Protein AF-X0T6F6-F1 (afdb_monomer)

InterPro domains:
  IPR025275 Putative glycosyl hydrolase domain DUF4015 [PF13200] (68-155)

Foldseek 3Di:
DDDDDDPVRVVVVVVVVVVVVVVVVCCVVDPCVVVPDDPPVPVVVVCPDPVNVVVCVVLVPDPPQAAEDEDELLLVLDPVSVVVVLVVCVVDSHAAYEYECADLQAAGSADDPPPVCVVQVRYDRSDHPVVSVVVSSVSSHHYHYDDDDPSYPSD

Secondary structure (DSSP, 8-state):
---PPPHHHHHHHHHHHHHHHHHHHHHHHS-GGGGS-----HHHHHHTSHHHHHHHHHTT--TT---EEEE-HHHHH-HHHHHHHHHHHHTSS--EEEEEEE-TTS-EEE----HHHHHHT-EEEEE-HHHHHHHHHHTT-EEEEEE--S--S--

Mean predicted aligned error: 11.62 Å

Solvent-accessible surface area (backbone atoms only — not comparable to full-atom values): 8911 Å² total; per-residue (Å²): 133,85,79,80,74,50,78,66,56,53,50,50,54,51,51,52,52,49,52,54,50,49,54,52,50,48,50,67,78,52,47,70,73,76,72,57,77,82,80,71,64,58,66,62,61,54,56,69,35,70,69,49,45,50,51,30,59,75,70,67,56,59,91,91,70,78,34,66,49,80,37,52,27,67,48,59,37,32,63,72,54,42,52,55,50,52,52,51,33,76,74,48,88,41,44,25,40,35,32,34,45,23,38,65,66,37,34,31,20,32,66,69,88,51,62,70,37,64,76,73,62,30,60,63,52,39,33,58,59,69,62,52,52,50,58,31,55,76,70,66,38,44,79,40,78,37,67,50,80,81,52,34,76,74,110

Nearest PDB structures (foldseek):
  4s1a-assembly1_B  TM=9.691E-01  e=3.527E-07  Acetivibrio thermocellus ATCC 27405
  1vli-assembly1_A  TM=6.363E-01  e=1.273E-01  Bacillus subtilis
  8ozu-assembly1_D  TM=5.158E-01  e=1.055E-01  Lacticaseibacillus casei
  8ozu-assembly2_B  TM=5.092E-01  e=8.738E-02  Lacticaseibacillus casei
  8ozu-assembly1_C  TM=5.115E-01  e=1.356E-01  Lacticaseibacillus casei

Structure (mmCIF, N/CA/C/O backbone):
data_AF-X0T6F6-F1
#
_entry.id   AF-X0T6F6-F1
#
loop_
_atom_site.group_PDB
_atom_site.id
_atom_site.type_symbol
_atom_site.label_atom_id
_atom_site.label_alt_id
_atom_site.label_comp_id
_atom_site.label_asym_id
_atom_site.label_entity_id
_atom_site.label_seq_id
_atom_site.pdbx_PDB_ins_code
_atom_site.Cartn_x
_atom_site.Cartn_y
_atom_site.Cartn_z
_atom_site.occupancy
_atom_site.B_iso_or_equiv
_atom_site.auth_seq_id
_atom_site.auth_comp_id
_atom_site.auth_asym_id
_atom_site.auth_atom_id
_atom_site.pdbx_PDB_model_num
ATOM 1 N N . MET A 1 1 ? 4.371 74.848 -29.570 1.00 49.94 1 MET A N 1
ATOM 2 C CA . MET A 1 1 ? 5.520 74.700 -30.490 1.00 49.94 1 MET A CA 1
ATOM 3 C C . MET A 1 1 ? 5.912 73.222 -30.520 1.00 49.94 1 MET A C 1
ATOM 5 O O . MET A 1 1 ? 6.462 72.742 -29.538 1.00 49.94 1 MET A O 1
ATOM 9 N N . LYS A 1 2 ? 5.514 72.452 -31.548 1.00 54.66 2 LYS A N 1
ATOM 10 C CA . LYS A 1 2 ? 5.886 71.026 -31.654 1.00 54.66 2 LYS A CA 1
ATOM 11 C C . LYS A 1 2 ? 7.334 70.957 -32.144 1.00 54.66 2 LYS A C 1
ATOM 13 O O . LYS A 1 2 ? 7.622 71.433 -33.233 1.00 54.66 2 LYS A O 1
ATOM 18 N N . LYS A 1 3 ? 8.239 70.436 -31.313 1.00 72.94 3 LYS A N 1
ATOM 19 C CA . LYS A 1 3 ? 9.640 70.214 -31.686 1.00 72.94 3 LYS A CA 1
ATOM 20 C C . LYS A 1 3 ? 9.681 69.025 -32.646 1.00 72.94 3 LYS A C 1
ATOM 22 O O . LYS A 1 3 ? 9.329 67.916 -32.248 1.00 72.94 3 LYS A O 1
ATOM 27 N N . ASP A 1 4 ? 10.048 69.263 -33.901 1.00 78.19 4 ASP A N 1
ATOM 28 C CA . ASP A 1 4 ? 10.184 68.189 -34.880 1.00 78.19 4 ASP A CA 1
ATOM 29 C C . ASP A 1 4 ? 11.340 67.268 -34.492 1.00 78.19 4 ASP A C 1
ATOM 31 O O . ASP A 1 4 ? 12.477 67.706 -34.317 1.00 78.19 4 ASP A O 1
ATOM 35 N N . LEU A 1 5 ? 11.031 65.978 -34.355 1.00 77.12 5 LEU A N 1
ATOM 36 C CA . LEU A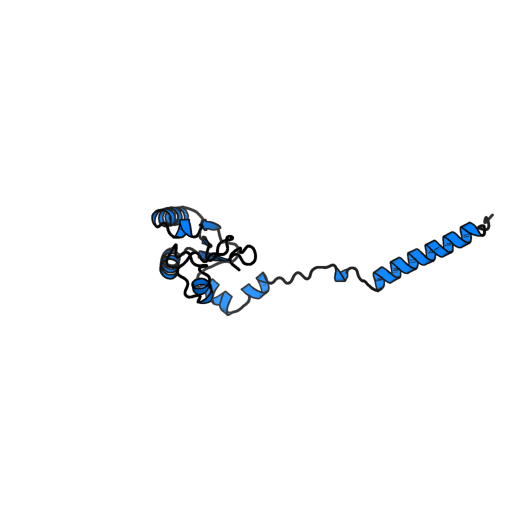 1 5 ? 12.007 64.961 -33.977 1.00 77.12 5 LEU A CA 1
ATOM 37 C C . LEU A 1 5 ? 13.122 64.872 -35.025 1.00 77.12 5 LEU A C 1
ATOM 39 O O . LEU A 1 5 ? 12.864 64.878 -36.242 1.00 77.12 5 LEU A O 1
ATOM 43 N N . ASN A 1 6 ? 14.360 64.754 -34.554 1.00 83.44 6 ASN A N 1
ATOM 44 C CA . ASN A 1 6 ? 15.520 64.614 -35.426 1.00 83.44 6 ASN A CA 1
ATOM 45 C C . ASN A 1 6 ? 15.556 63.216 -36.085 1.00 83.44 6 ASN A C 1
ATOM 47 O O . ASN A 1 6 ? 14.758 62.323 -35.785 1.00 83.44 6 ASN A O 1
ATOM 51 N N . LYS A 1 7 ? 16.473 63.015 -37.039 1.00 80.94 7 LYS A N 1
ATOM 52 C CA . LYS A 1 7 ? 16.560 61.768 -37.822 1.00 80.94 7 LYS A CA 1
ATOM 53 C C . LYS A 1 7 ? 16.786 60.526 -36.941 1.00 80.94 7 LYS A C 1
ATOM 55 O O . LYS A 1 7 ? 16.220 59.475 -37.238 1.00 80.94 7 LYS A O 1
ATOM 60 N N . ALA A 1 8 ? 17.565 60.653 -35.864 1.00 82.19 8 ALA A N 1
ATOM 61 C CA . ALA A 1 8 ? 17.853 59.562 -34.933 1.00 82.19 8 ALA A CA 1
ATOM 62 C C . ALA A 1 8 ? 16.633 59.225 -34.060 1.00 82.19 8 ALA A C 1
ATOM 64 O O . ALA A 1 8 ? 16.257 58.060 -33.956 1.00 82.19 8 ALA A O 1
ATOM 65 N N . GLU A 1 9 ? 15.944 60.237 -33.530 1.00 85.75 9 GLU A N 1
ATOM 66 C CA . GLU A 1 9 ? 14.716 60.076 -32.742 1.00 85.75 9 GLU A CA 1
ATOM 67 C C . GLU A 1 9 ? 13.589 59.436 -33.567 1.00 85.75 9 GLU A C 1
ATOM 69 O O . GLU A 1 9 ? 12.902 58.528 -33.100 1.00 85.75 9 GLU A O 1
ATOM 74 N N . LYS A 1 10 ? 13.436 59.830 -34.838 1.00 84.12 10 LYS A N 1
ATOM 75 C CA . LYS A 1 10 ? 12.476 59.204 -35.765 1.00 84.12 10 LYS A CA 1
ATOM 76 C C . LYS A 1 10 ? 12.796 57.730 -36.033 1.00 84.12 10 LYS A C 1
ATOM 78 O O . LYS A 1 10 ? 11.872 56.930 -36.170 1.00 84.12 10 LYS A O 1
ATOM 83 N N . SER A 1 11 ? 14.079 57.370 -36.106 1.00 83.88 11 SER A N 1
ATOM 84 C CA . SER A 1 11 ? 14.521 55.979 -36.276 1.00 83.88 11 SER A CA 1
ATOM 85 C C . SER A 1 11 ? 14.240 55.146 -35.024 1.00 83.88 11 SER A C 1
ATOM 87 O O . SER A 1 11 ? 13.670 54.062 -35.122 1.00 83.88 11 SER A O 1
ATOM 89 N N . LEU A 1 12 ? 14.539 55.692 -33.841 1.00 90.50 12 LEU A N 1
ATOM 90 C CA . LEU A 1 12 ? 14.260 55.049 -32.557 1.00 90.50 12 LEU A CA 1
ATOM 91 C C . LEU A 1 12 ? 12.762 54.762 -32.386 1.00 90.50 12 LEU A C 1
ATOM 93 O O . LEU A 1 12 ? 12.382 53.644 -32.055 1.00 90.50 12 LEU A O 1
ATOM 97 N N . VAL A 1 13 ? 11.898 55.732 -32.700 1.00 88.38 13 VAL A N 1
ATOM 98 C CA . VAL A 1 13 ? 10.438 55.548 -32.630 1.00 88.38 13 VAL A CA 1
ATOM 99 C C . VAL A 1 13 ? 9.956 54.454 -33.590 1.00 88.38 13 VAL A C 1
ATOM 101 O O . VAL A 1 13 ? 9.033 53.717 -33.250 1.00 88.38 13 VAL A O 1
ATOM 104 N N . ARG A 1 14 ? 10.569 54.300 -34.774 1.00 89.38 14 ARG A N 1
ATOM 105 C CA . ARG A 1 14 ? 10.240 53.191 -35.690 1.00 89.38 14 ARG A CA 1
ATOM 106 C C . ARG A 1 14 ? 10.652 51.835 -35.118 1.00 89.38 14 ARG A C 1
ATOM 108 O O . ARG A 1 14 ? 9.859 50.905 -35.199 1.00 89.38 14 ARG A O 1
ATOM 115 N N . ILE A 1 15 ? 11.839 51.738 -34.518 1.00 92.31 15 ILE A N 1
ATOM 116 C CA . ILE A 1 15 ? 12.336 50.495 -33.905 1.00 92.31 15 ILE A CA 1
ATOM 117 C C . ILE A 1 15 ? 11.460 50.096 -32.715 1.00 92.31 15 ILE A C 1
ATOM 119 O O . ILE A 1 15 ? 11.029 48.951 -32.634 1.00 92.31 15 ILE A O 1
ATOM 123 N N . VAL A 1 16 ? 11.126 51.040 -31.831 1.00 93.56 16 VAL A N 1
ATOM 124 C CA . VAL A 1 16 ? 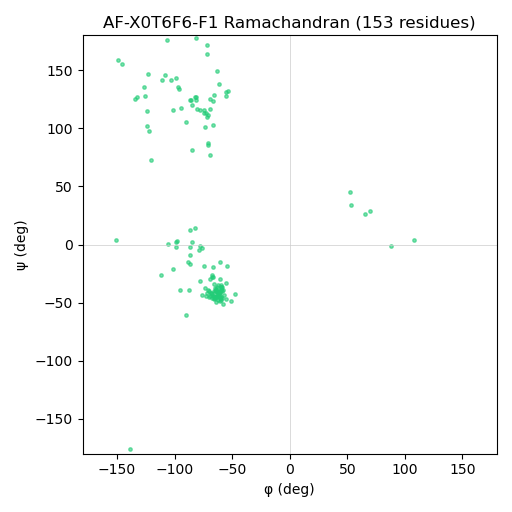10.248 50.780 -30.677 1.00 93.56 16 VAL A CA 1
ATOM 125 C C . VAL A 1 16 ? 8.858 50.339 -31.135 1.00 93.56 16 VAL A C 1
ATOM 127 O O . VAL A 1 16 ? 8.315 49.378 -30.597 1.00 93.56 16 VAL A O 1
ATOM 130 N N . LYS A 1 17 ? 8.293 50.977 -32.170 1.00 92.25 17 LYS A N 1
ATOM 131 C CA . LYS A 1 17 ? 7.017 50.543 -32.762 1.00 92.25 17 LYS A CA 1
ATOM 132 C C . LYS A 1 17 ? 7.095 49.130 -33.337 1.00 92.25 17 LYS A C 1
ATOM 134 O O . LYS A 1 17 ? 6.148 48.369 -33.172 1.00 92.25 17 LYS A O 1
ATOM 139 N N . PHE A 1 18 ? 8.205 48.782 -33.983 1.00 95.38 18 PHE A N 1
ATOM 140 C CA . PHE A 1 18 ? 8.416 47.440 -34.519 1.00 95.38 18 PHE A CA 1
ATOM 141 C C . PHE A 1 18 ? 8.546 46.393 -33.405 1.00 95.38 18 PHE A C 1
ATOM 143 O O . PHE A 1 18 ? 7.892 45.359 -33.472 1.00 95.38 18 PHE A O 1
ATOM 150 N N . LEU A 1 19 ? 9.312 46.681 -32.348 1.00 94.06 19 LEU A N 1
ATOM 151 C CA . LEU A 1 19 ? 9.445 45.800 -31.183 1.00 94.06 19 LEU A CA 1
ATOM 152 C C . LEU A 1 19 ? 8.107 45.592 -30.467 1.00 94.06 19 LEU A C 1
ATOM 154 O O . LEU A 1 19 ? 7.758 44.458 -30.157 1.00 94.06 19 LEU A O 1
ATOM 158 N N . LEU A 1 20 ? 7.326 46.657 -30.260 1.00 94.25 20 LEU A N 1
ATOM 159 C CA . LEU A 1 20 ? 5.989 46.546 -29.668 1.00 94.25 20 LEU A CA 1
ATOM 160 C C . LEU A 1 20 ? 5.050 45.702 -30.537 1.00 94.25 20 LEU A C 1
ATOM 162 O O . LEU A 1 20 ? 4.340 44.854 -30.006 1.00 94.25 20 LEU A O 1
ATOM 166 N N . ALA A 1 21 ? 5.072 45.889 -31.861 1.00 94.81 21 ALA A N 1
ATOM 167 C CA . ALA A 1 21 ? 4.282 45.071 -32.778 1.00 94.81 21 ALA A CA 1
ATOM 168 C C . ALA A 1 21 ? 4.720 43.598 -32.757 1.00 94.81 21 ALA A C 1
ATOM 170 O O . ALA A 1 21 ? 3.870 42.714 -32.758 1.00 94.81 21 ALA A O 1
ATOM 171 N N . PHE A 1 22 ? 6.026 43.328 -32.683 1.00 94.12 22 PHE A N 1
ATOM 172 C CA . PHE A 1 22 ? 6.566 41.973 -32.592 1.00 94.12 22 PHE A CA 1
ATOM 173 C C . PHE A 1 22 ? 6.142 41.267 -31.301 1.00 94.12 22 PHE A C 1
ATOM 175 O O . PHE A 1 22 ? 5.685 40.129 -31.354 1.00 94.12 22 PHE A O 1
ATOM 182 N N . VAL A 1 23 ? 6.218 41.952 -30.156 1.00 91.94 23 VAL A N 1
ATOM 183 C CA . VAL A 1 23 ? 5.725 41.420 -28.876 1.00 91.94 23 VAL A CA 1
ATOM 184 C C . VAL A 1 23 ? 4.225 41.132 -28.961 1.00 91.94 23 VAL A C 1
ATOM 186 O O . VAL A 1 23 ? 3.786 40.060 -28.556 1.00 91.94 23 VAL A O 1
ATOM 189 N N . LEU A 1 24 ? 3.439 42.036 -29.552 1.00 90.69 24 LEU A N 1
ATOM 190 C CA . LEU A 1 24 ? 2.000 41.835 -29.725 1.00 90.69 24 LEU A CA 1
ATOM 191 C C . LEU A 1 24 ? 1.691 40.613 -30.608 1.00 90.69 24 LEU A C 1
ATOM 193 O O . LEU A 1 24 ? 0.844 39.799 -30.259 1.00 90.69 24 LEU A O 1
ATOM 197 N N . ILE A 1 25 ? 2.411 40.459 -31.725 1.00 92.31 25 ILE A N 1
ATOM 198 C CA . ILE A 1 25 ? 2.295 39.306 -32.628 1.00 92.31 25 ILE A CA 1
ATOM 199 C C . ILE A 1 25 ? 2.687 38.016 -31.907 1.00 92.31 25 ILE A C 1
ATOM 201 O O . ILE A 1 25 ? 2.008 37.009 -32.071 1.00 92.31 25 ILE A O 1
ATOM 205 N N . PHE A 1 26 ? 3.733 38.040 -31.081 1.00 89.19 26 PHE A N 1
ATOM 206 C CA . PHE A 1 26 ? 4.138 36.885 -30.286 1.00 89.19 26 PHE A CA 1
ATOM 207 C C . PHE A 1 26 ? 3.020 36.434 -29.337 1.00 89.19 26 PHE A C 1
ATOM 209 O O . PHE A 1 26 ? 2.690 35.254 -29.324 1.00 89.19 26 PHE A O 1
ATOM 216 N N . PHE A 1 27 ? 2.366 37.361 -28.630 1.00 84.69 27 PHE A N 1
ATOM 217 C CA . PHE A 1 27 ? 1.217 37.038 -27.772 1.00 84.69 27 PHE A CA 1
ATOM 218 C C . PHE A 1 27 ? -0.022 36.559 -28.550 1.00 84.69 27 PHE A C 1
ATOM 220 O O . PHE A 1 27 ? -0.819 35.798 -28.006 1.00 84.69 27 PHE A O 1
ATOM 227 N N . ILE A 1 28 ? -0.192 36.981 -29.809 1.00 86.62 28 ILE A N 1
ATOM 228 C CA . ILE A 1 28 ? -1.280 36.513 -30.685 1.00 86.62 28 ILE A CA 1
ATOM 229 C C . ILE A 1 28 ? -0.999 35.100 -31.214 1.00 86.62 28 ILE A C 1
ATOM 231 O O . ILE A 1 28 ? -1.905 34.273 -31.256 1.00 86.62 28 ILE A O 1
ATOM 235 N N . LEU A 1 29 ? 0.238 34.825 -31.636 1.00 86.06 29 LEU A N 1
ATOM 236 C CA . LEU A 1 29 ? 0.634 33.532 -32.205 1.00 86.06 29 LEU A CA 1
ATOM 237 C C . LEU A 1 29 ? 0.848 32.459 -31.132 1.00 86.06 29 LEU A C 1
ATOM 239 O O . LEU A 1 29 ? 0.580 31.288 -31.381 1.00 86.06 29 LEU A O 1
ATOM 243 N N . TYR A 1 30 ? 1.297 32.862 -29.946 1.00 83.62 30 TYR A N 1
ATOM 244 C CA . TYR A 1 30 ? 1.513 31.999 -28.790 1.00 83.62 30 TYR A CA 1
ATOM 245 C C . TYR A 1 30 ? 0.638 32.491 -27.635 1.00 83.62 30 TYR A C 1
ATOM 247 O O . TYR A 1 30 ? 1.149 33.101 -26.689 1.00 83.62 30 TYR A O 1
ATOM 255 N N . PRO A 1 31 ? -0.691 32.284 -27.710 1.00 73.69 31 PRO A N 1
ATOM 256 C CA . PRO A 1 31 ? -1.571 32.652 -26.616 1.00 73.69 31 PRO A CA 1
ATOM 257 C C . PRO A 1 31 ? -1.085 31.968 -25.335 1.00 73.69 31 PRO A C 1
ATOM 259 O O . PRO A 1 31 ? -0.838 30.762 -25.310 1.00 73.69 31 PRO A O 1
ATOM 262 N N . VAL A 1 32 ? -0.966 32.753 -24.260 1.00 67.38 32 VAL A N 1
ATOM 263 C CA . VAL A 1 32 ? -0.473 32.324 -22.933 1.00 67.38 32 VAL A CA 1
ATOM 264 C C . VAL A 1 32 ? -1.251 31.118 -22.383 1.00 67.38 32 VAL A C 1
ATOM 266 O O . VAL A 1 32 ? -0.746 30.377 -21.548 1.00 67.38 32 VAL A O 1
ATOM 269 N N . ASN A 1 33 ? -2.444 30.865 -22.920 1.00 64.38 33 ASN A N 1
ATOM 270 C CA . ASN A 1 33 ? -3.285 29.704 -22.641 1.00 64.38 33 ASN A CA 1
ATOM 271 C C . ASN A 1 33 ? -2.628 28.354 -22.991 1.00 64.38 33 ASN A C 1
ATOM 273 O O . ASN A 1 33 ? -3.105 27.328 -22.533 1.00 64.38 33 ASN A O 1
ATOM 277 N N . ILE A 1 34 ? -1.542 28.315 -23.773 1.00 61.81 34 ILE A N 1
ATOM 278 C CA . ILE A 1 34 ? -0.769 27.076 -23.998 1.00 61.81 34 ILE A CA 1
ATOM 279 C C . ILE A 1 34 ? 0.082 26.719 -22.761 1.00 61.81 34 ILE A C 1
ATOM 281 O O . ILE A 1 34 ? 0.507 25.579 -22.604 1.00 61.81 34 ILE A O 1
ATOM 285 N N . LEU A 1 35 ? 0.320 27.677 -21.856 1.00 59.50 35 LEU A N 1
ATOM 286 C CA . LEU A 1 35 ? 1.087 27.462 -20.629 1.00 59.50 35 LEU A CA 1
ATOM 287 C C . LEU A 1 35 ? 0.231 26.951 -19.459 1.00 59.50 35 LEU A C 1
ATOM 289 O O . LEU A 1 35 ? 0.789 26.595 -18.422 1.00 59.50 35 LEU A O 1
ATOM 293 N N . SER A 1 36 ? -1.102 26.926 -19.586 1.00 60.38 36 SER A N 1
ATOM 294 C CA . SER A 1 36 ? -1.930 26.269 -18.577 1.00 60.38 36 SER A CA 1
ATOM 295 C C . SER A 1 36 ? -1.736 24.763 -18.708 1.00 60.38 36 SER A C 1
ATOM 297 O O . SER A 1 36 ? -2.178 24.162 -19.687 1.00 60.38 36 SER A O 1
ATOM 299 N N . ALA A 1 37 ? -1.060 24.164 -17.729 1.00 59.69 37 ALA A N 1
ATOM 300 C CA . ALA A 1 37 ? -1.062 22.723 -17.554 1.00 59.69 37 ALA A CA 1
ATOM 301 C C . ALA A 1 37 ? -2.521 22.252 -17.442 1.00 59.69 37 ALA A C 1
ATOM 303 O O . ALA A 1 37 ? -3.298 22.810 -16.668 1.00 59.69 37 ALA A O 1
ATOM 304 N N . GLN A 1 38 ? -2.901 21.269 -18.255 1.00 58.25 38 GLN A N 1
ATOM 305 C CA . GLN A 1 38 ? -4.213 20.639 -18.187 1.00 58.25 38 GLN A CA 1
ATOM 306 C C . GLN A 1 38 ? -4.300 19.875 -16.858 1.00 58.25 38 GLN A C 1
ATOM 308 O O . GLN A 1 38 ? -3.705 18.811 -16.712 1.00 58.25 38 GLN A O 1
ATOM 313 N N . GLU A 1 39 ? -5.006 20.436 -15.875 1.00 60.62 39 GLU A N 1
ATOM 314 C CA . GLU A 1 39 ? -5.500 19.682 -14.721 1.00 60.62 39 GLU A CA 1
ATOM 315 C C . GLU A 1 39 ? -6.625 18.771 -15.220 1.00 60.62 39 GLU A C 1
ATOM 317 O O . GLU A 1 39 ? -7.804 19.120 -15.211 1.00 60.62 39 GLU A O 1
ATOM 322 N N . GLU A 1 40 ? -6.265 17.593 -15.721 1.00 58.28 40 GLU A N 1
ATOM 323 C CA . GLU A 1 40 ? -7.212 16.488 -15.701 1.00 58.28 40 GLU A CA 1
ATOM 324 C C . GLU A 1 40 ? -7.346 16.041 -14.251 1.00 58.28 40 GLU A C 1
ATOM 326 O O . GLU A 1 40 ? -6.407 15.499 -13.669 1.00 58.28 40 GLU A O 1
ATOM 331 N N . ASP A 1 41 ? -8.516 16.282 -13.662 1.00 61.53 41 ASP A N 1
ATOM 332 C CA . ASP A 1 41 ? -8.891 15.710 -12.374 1.00 61.53 41 ASP A CA 1
ATOM 333 C C . ASP A 1 41 ? -9.113 14.198 -12.552 1.00 61.53 41 ASP A C 1
ATOM 335 O O . ASP A 1 41 ? -10.217 13.676 -12.723 1.00 61.53 41 ASP A O 1
ATOM 339 N N . CYS A 1 42 ? -7.996 13.485 -12.634 1.00 57.69 42 CYS A N 1
ATOM 340 C CA . CYS A 1 42 ? -7.931 12.050 -12.848 1.00 57.69 42 CYS A CA 1
ATOM 341 C C . CYS A 1 42 ? -8.484 11.276 -11.645 1.00 57.69 42 CYS A C 1
ATOM 343 O O . CYS A 1 42 ? -9.032 10.187 -11.818 1.00 57.69 42 CYS A O 1
ATOM 345 N N . LEU A 1 43 ? -8.428 11.863 -10.446 1.00 58.94 43 LEU A N 1
ATOM 346 C CA . LEU A 1 43 ? -9.002 11.294 -9.229 1.00 58.94 43 LEU A CA 1
ATOM 347 C C . LEU A 1 43 ? -10.528 11.304 -9.256 1.00 58.94 43 LEU A C 1
ATOM 349 O O . LEU A 1 43 ? -11.134 10.274 -8.951 1.00 58.94 43 LEU A O 1
ATOM 353 N N . SER A 1 44 ? -11.159 12.411 -9.656 1.00 62.59 44 SER A N 1
ATOM 354 C CA . SER A 1 44 ? -12.620 12.436 -9.742 1.00 62.59 44 SER A CA 1
ATOM 355 C C . SER A 1 44 ? -13.121 11.452 -10.797 1.00 62.59 44 SER A C 1
ATOM 357 O O . SER A 1 44 ? -13.923 10.576 -10.474 1.00 62.59 44 SER A O 1
ATOM 359 N N . ASN A 1 45 ? -12.566 11.482 -12.011 1.00 63.56 45 ASN A N 1
ATOM 360 C CA . ASN A 1 45 ? -12.972 10.573 -13.088 1.00 63.56 45 ASN A CA 1
ATOM 361 C C . ASN A 1 45 ? -12.773 9.083 -12.746 1.00 63.56 45 ASN A C 1
ATOM 363 O O . ASN A 1 45 ? -13.596 8.256 -13.138 1.00 63.56 45 ASN A O 1
ATOM 367 N N . PHE A 1 46 ? -11.728 8.729 -11.988 1.00 66.25 46 PHE A N 1
ATOM 368 C CA . PHE A 1 46 ? -11.474 7.347 -11.566 1.00 66.25 46 PHE A CA 1
ATOM 369 C C . PHE A 1 46 ? -12.461 6.858 -10.492 1.00 66.25 46 PHE A C 1
ATOM 371 O O . PHE A 1 46 ? -12.969 5.740 -10.579 1.00 66.25 46 PHE A O 1
ATOM 378 N N . ILE A 1 47 ? -12.794 7.697 -9.504 1.00 63.44 47 ILE A N 1
ATOM 379 C CA . ILE A 1 47 ? -13.746 7.352 -8.429 1.00 63.44 47 ILE A CA 1
ATOM 380 C C . ILE A 1 47 ? -15.179 7.193 -8.972 1.00 63.44 47 ILE A C 1
ATOM 382 O O . ILE A 1 47 ? -15.964 6.414 -8.426 1.00 63.44 47 ILE A O 1
ATOM 386 N N . TYR A 1 48 ? -15.533 7.880 -10.065 1.00 67.12 48 TYR A N 1
ATOM 387 C CA . TYR A 1 48 ? -16.851 7.759 -10.705 1.00 67.12 48 TYR A CA 1
ATOM 388 C C . TYR A 1 48 ? -17.044 6.481 -11.537 1.00 67.12 48 TYR A C 1
ATOM 390 O O . TYR A 1 48 ? -18.146 6.247 -12.039 1.00 67.12 48 TYR A O 1
ATOM 398 N N . LEU A 1 49 ? -16.028 5.621 -11.673 1.00 74.75 49 LEU A N 1
ATOM 399 C CA . LEU A 1 49 ? -16.194 4.335 -12.347 1.00 74.75 49 LEU A CA 1
ATOM 400 C C . LEU A 1 49 ? -17.156 3.432 -11.544 1.00 74.75 49 LEU A C 1
ATOM 402 O O . LEU A 1 49 ? -16.914 3.197 -10.358 1.00 74.75 49 LEU A O 1
ATOM 406 N N . PRO A 1 50 ? -18.209 2.854 -12.164 1.00 76.94 50 PRO A N 1
ATOM 407 C CA . PRO A 1 50 ? -19.213 2.046 -11.453 1.00 76.94 50 PRO A CA 1
ATOM 408 C C . PRO A 1 50 ? -18.625 0.881 -10.647 1.00 76.94 50 PRO A C 1
ATOM 410 O O . PRO A 1 50 ? -19.121 0.531 -9.580 1.00 76.94 50 PRO A O 1
ATOM 413 N N . GLN A 1 51 ? -17.537 0.302 -11.152 1.00 77.94 51 GLN A N 1
ATOM 414 C CA . GLN A 1 51 ? -16.812 -0.802 -10.524 1.00 77.94 51 GLN A CA 1
ATOM 415 C C . GLN A 1 51 ? -16.163 -0.357 -9.206 1.00 77.94 51 GLN A C 1
ATOM 417 O O . GLN A 1 51 ? -16.287 -1.028 -8.185 1.00 77.94 51 GLN A O 1
ATOM 422 N N . ILE A 1 52 ? -15.529 0.819 -9.218 1.00 74.31 52 ILE A N 1
ATOM 423 C CA . ILE A 1 52 ? -14.876 1.403 -8.047 1.00 74.31 52 ILE A CA 1
ATOM 424 C C . ILE A 1 52 ? -15.927 1.809 -7.014 1.00 74.31 52 ILE A C 1
ATOM 426 O O . ILE A 1 52 ? -15.767 1.502 -5.838 1.00 74.31 52 ILE A O 1
ATOM 430 N N . GLN A 1 53 ? -17.050 2.398 -7.434 1.00 74.94 53 GLN A N 1
ATOM 431 C CA . GLN A 1 53 ? -18.149 2.723 -6.518 1.00 74.94 53 GLN A CA 1
ATOM 432 C C . GLN A 1 53 ? -18.710 1.491 -5.800 1.00 74.94 53 GLN A C 1
ATOM 434 O O . GLN A 1 53 ? -19.003 1.559 -4.606 1.00 74.94 53 GLN A O 1
ATOM 439 N N . GLN A 1 54 ? -18.840 0.364 -6.505 1.00 78.94 54 GLN A N 1
ATOM 440 C CA . GLN A 1 54 ? -19.304 -0.883 -5.905 1.00 78.94 54 GLN A CA 1
ATOM 441 C C . GLN A 1 54 ? -18.305 -1.412 -4.866 1.00 78.94 54 GLN A C 1
ATOM 443 O O . GLN A 1 54 ? -18.709 -1.708 -3.743 1.00 78.94 54 GLN A O 1
ATOM 448 N N . ILE A 1 55 ? -17.009 -1.438 -5.194 1.00 78.38 55 ILE A N 1
ATOM 449 C CA . ILE A 1 55 ? -15.945 -1.863 -4.269 1.00 78.38 55 ILE A CA 1
ATOM 450 C C . ILE A 1 55 ? -15.915 -0.970 -3.026 1.00 78.38 55 ILE A C 1
ATOM 452 O O . ILE A 1 55 ? -15.903 -1.472 -1.904 1.00 78.38 55 ILE A O 1
ATOM 456 N N . LEU A 1 56 ? -15.950 0.354 -3.206 1.00 75.62 56 LEU A N 1
ATOM 457 C CA . LEU A 1 56 ? -15.958 1.313 -2.099 1.00 75.62 56 LEU A CA 1
ATOM 458 C C . LEU A 1 56 ? -17.177 1.109 -1.192 1.00 75.62 56 LEU A C 1
ATOM 460 O O . LEU A 1 56 ? -17.058 1.178 0.030 1.00 75.62 56 LEU A O 1
ATOM 464 N N . LYS A 1 57 ? -18.343 0.810 -1.775 1.00 75.56 57 LYS A N 1
ATOM 465 C CA . LYS A 1 57 ? -19.571 0.534 -1.028 1.00 75.56 57 LYS A CA 1
ATOM 466 C C . LYS A 1 57 ? -19.488 -0.772 -0.237 1.00 75.56 57 LYS A C 1
ATOM 468 O O . LYS A 1 57 ? -19.869 -0.786 0.931 1.00 75.56 57 LYS A O 1
ATOM 473 N N . GLU A 1 58 ? -19.001 -1.847 -0.847 1.00 79.50 58 GLU A N 1
ATOM 474 C CA . GLU A 1 58 ? -18.845 -3.157 -0.199 1.00 79.50 58 GLU A CA 1
ATOM 475 C C . GLU A 1 58 ? -17.829 -3.102 0.943 1.00 79.50 58 GLU A C 1
ATOM 477 O O . GLU A 1 58 ? -18.110 -3.550 2.055 1.00 79.50 58 GLU A O 1
ATOM 482 N N . ARG A 1 59 ? -16.687 -2.459 0.693 1.00 73.88 59 ARG A N 1
ATOM 483 C CA . ARG A 1 59 ? -15.595 -2.275 1.657 1.00 73.88 59 ARG A CA 1
ATOM 484 C C . ARG A 1 59 ? -15.857 -1.147 2.664 1.00 73.88 59 ARG A C 1
ATOM 486 O O . ARG A 1 59 ? -15.048 -0.938 3.561 1.00 73.88 59 ARG A O 1
ATOM 493 N N . LYS A 1 60 ? -16.962 -0.401 2.519 1.00 77.56 60 LYS A N 1
ATOM 494 C CA . LYS A 1 60 ? -17.320 0.784 3.328 1.00 77.56 60 LYS A CA 1
ATOM 495 C C . LYS A 1 60 ? -16.210 1.846 3.380 1.00 77.56 60 LYS A C 1
ATOM 497 O O . LYS A 1 60 ? -16.049 2.543 4.381 1.00 77.56 60 LYS A O 1
ATOM 502 N N . ILE A 1 61 ? -15.456 1.987 2.293 1.00 76.19 61 ILE A N 1
ATOM 503 C CA . ILE A 1 61 ? -14.378 2.969 2.174 1.00 76.19 61 ILE A CA 1
ATOM 504 C C . ILE A 1 61 ? -14.992 4.295 1.733 1.00 76.19 61 ILE A C 1
ATOM 506 O O . ILE A 1 61 ? -15.576 4.396 0.655 1.00 76.19 61 ILE A O 1
ATOM 510 N N . ILE A 1 62 ? -14.825 5.331 2.551 1.00 83.62 62 ILE A N 1
ATOM 511 C CA . ILE A 1 62 ? -15.234 6.695 2.212 1.00 83.62 62 ILE A CA 1
ATOM 512 C C . ILE A 1 62 ? -13.975 7.459 1.782 1.00 83.62 62 ILE A C 1
ATOM 514 O O . ILE A 1 62 ? -13.068 7.627 2.599 1.00 83.62 62 ILE A O 1
ATOM 518 N N . PRO A 1 63 ? -13.857 7.908 0.520 1.00 81.00 63 PRO A N 1
ATOM 519 C CA . PRO A 1 63 ? -12.684 8.658 0.080 1.00 81.00 63 PRO A CA 1
ATOM 520 C C . PRO A 1 63 ? -12.407 9.874 0.975 1.00 81.00 63 PRO A C 1
ATOM 522 O O . PRO A 1 63 ? -13.315 10.640 1.293 1.00 81.00 63 PRO A O 1
ATOM 525 N N . GLY A 1 64 ? -11.151 10.041 1.391 1.00 85.25 64 GLY A N 1
ATOM 526 C CA . GLY A 1 64 ? -10.711 11.158 2.231 1.00 85.25 64 GLY A CA 1
ATOM 527 C C . GLY A 1 64 ? -10.840 10.927 3.740 1.00 85.25 64 GLY A C 1
ATOM 528 O O . GLY A 1 64 ? -10.440 11.794 4.513 1.00 85.25 64 GLY A O 1
ATOM 529 N N . THR A 1 65 ? -11.347 9.772 4.186 1.00 89.56 65 THR A N 1
ATOM 530 C CA . THR A 1 65 ? -11.423 9.424 5.621 1.00 89.56 65 THR A CA 1
ATOM 531 C C . THR A 1 65 ? -10.287 8.514 6.091 1.00 89.56 65 THR A C 1
ATOM 533 O O . THR A 1 65 ? -10.278 8.093 7.250 1.00 89.56 65 THR A O 1
ATOM 536 N N . GLN A 1 66 ? -9.353 8.168 5.204 1.00 92.50 66 GLN A N 1
ATOM 537 C CA . GLN A 1 66 ? -8.254 7.248 5.491 1.00 92.50 66 GLN A CA 1
ATOM 538 C C . GLN A 1 66 ? -7.269 7.886 6.474 1.00 92.50 66 GLN A C 1
ATOM 540 O O . GLN A 1 66 ? -6.743 8.971 6.231 1.00 92.50 66 GLN A O 1
ATOM 545 N N . LYS A 1 67 ? -7.008 7.191 7.581 1.00 95.75 67 LYS A N 1
ATOM 546 C CA . LYS A 1 67 ? -6.015 7.559 8.594 1.00 95.75 67 LYS A CA 1
ATOM 547 C C . LYS A 1 67 ? -5.039 6.399 8.714 1.00 95.75 67 LYS A C 1
ATOM 549 O O . LYS A 1 67 ? -5.370 5.371 9.306 1.00 95.75 67 LYS A O 1
ATOM 554 N N . GLY A 1 68 ? -3.909 6.537 8.027 1.00 95.94 68 GLY A N 1
ATOM 555 C CA . GLY A 1 68 ? -3.025 5.421 7.712 1.00 95.94 68 GLY A CA 1
ATOM 556 C C . GLY A 1 68 ? -1.721 5.411 8.493 1.00 95.94 68 GLY A C 1
ATOM 557 O O . GLY A 1 68 ? -1.139 6.465 8.748 1.00 95.94 68 GLY A O 1
ATOM 558 N N . VAL A 1 69 ? -1.238 4.209 8.801 1.00 97.88 69 VAL A N 1
ATOM 559 C CA . VAL A 1 69 ? 0.138 3.959 9.256 1.00 97.88 69 VAL A CA 1
ATOM 560 C C . VAL A 1 69 ? 0.946 3.380 8.101 1.00 97.88 69 VAL A C 1
ATOM 562 O O . VAL A 1 69 ? 0.431 2.580 7.325 1.00 97.88 69 VAL A O 1
ATOM 565 N N . TYR A 1 70 ? 2.209 3.783 7.971 1.00 98.12 70 TYR A N 1
ATOM 566 C CA . TYR A 1 70 ? 3.111 3.246 6.954 1.00 98.12 70 TYR A CA 1
ATOM 567 C C . TYR A 1 70 ? 3.994 2.126 7.513 1.00 98.12 70 TYR A C 1
ATOM 569 O O . TYR A 1 70 ? 4.612 2.295 8.566 1.00 98.12 70 TYR A O 1
ATOM 577 N N . LEU A 1 71 ? 4.102 1.024 6.769 1.00 98.25 71 LEU A N 1
ATOM 578 C CA . LEU A 1 71 ? 4.987 -0.101 7.051 1.00 98.25 71 LEU A CA 1
ATOM 579 C C . LEU A 1 71 ? 5.861 -0.429 5.835 1.00 98.25 71 LEU A C 1
ATOM 581 O O . LEU A 1 71 ? 5.406 -0.477 4.692 1.00 98.25 71 LEU A O 1
ATOM 585 N N . THR A 1 72 ? 7.148 -0.664 6.086 1.00 98.00 72 THR A N 1
ATOM 586 C CA . THR A 1 72 ? 8.053 -1.232 5.076 1.00 98.00 72 THR A CA 1
ATOM 587 C C . THR A 1 72 ? 7.722 -2.709 4.858 1.00 98.00 72 THR A C 1
ATOM 589 O O . THR A 1 72 ? 7.085 -3.323 5.716 1.00 98.00 72 THR A O 1
ATOM 592 N N . GLY A 1 73 ? 8.196 -3.318 3.766 1.00 96.62 73 GLY A N 1
ATOM 593 C CA . GLY A 1 73 ? 8.020 -4.757 3.562 1.00 96.62 73 GLY A CA 1
ATOM 594 C C . GLY A 1 73 ? 8.648 -5.596 4.671 1.00 96.62 73 GLY A C 1
ATOM 595 O O . GLY A 1 73 ? 8.036 -6.542 5.152 1.00 96.62 73 GLY A O 1
ATOM 596 N N . TYR A 1 74 ? 9.814 -5.180 5.175 1.00 96.62 74 TYR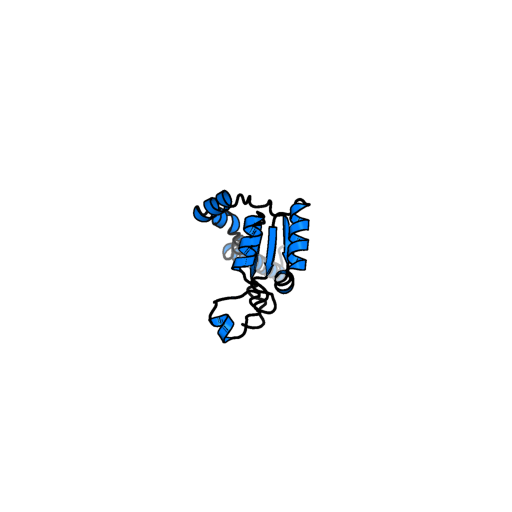 A N 1
ATOM 597 C CA . TYR A 1 74 ? 10.445 -5.825 6.327 1.00 96.62 74 TYR A CA 1
ATOM 598 C C . TYR A 1 74 ? 9.561 -5.763 7.581 1.00 96.62 74 TYR A C 1
ATOM 600 O O . TYR A 1 74 ? 9.375 -6.773 8.251 1.00 96.62 74 TYR A O 1
ATOM 608 N N . SER A 1 75 ? 8.983 -4.598 7.900 1.00 97.69 75 SER A N 1
ATOM 609 C CA . SER A 1 75 ? 8.066 -4.475 9.040 1.00 97.69 75 SER A CA 1
ATOM 610 C C . SER A 1 75 ? 6.783 -5.279 8.845 1.00 97.69 75 SER A C 1
ATOM 612 O O . SER A 1 75 ? 6.279 -5.824 9.820 1.00 97.69 75 SER A O 1
ATOM 614 N N . MET A 1 76 ? 6.287 -5.392 7.609 1.00 97.44 76 MET A N 1
ATOM 615 C CA . MET A 1 76 ? 5.163 -6.272 7.290 1.00 97.44 76 MET A CA 1
ATOM 616 C C . MET A 1 76 ? 5.495 -7.750 7.492 1.00 97.44 76 MET A C 1
ATOM 618 O O . MET A 1 76 ? 4.663 -8.489 8.004 1.00 97.44 76 MET A O 1
ATOM 622 N N . GLY A 1 77 ? 6.713 -8.182 7.168 1.00 96.75 77 GLY A N 1
ATOM 623 C CA . GLY A 1 77 ? 7.162 -9.558 7.402 1.00 96.75 77 GLY A CA 1
ATOM 624 C C . GLY A 1 77 ? 7.286 -9.951 8.876 1.00 96.75 77 GLY A C 1
ATOM 625 O O . GLY A 1 77 ? 7.279 -11.135 9.207 1.00 96.75 77 GLY A O 1
ATOM 626 N N . LEU A 1 78 ? 7.369 -8.981 9.790 1.00 98.00 78 LEU A N 1
ATOM 627 C CA . LEU A 1 78 ? 7.481 -9.241 11.223 1.00 98.00 78 LEU A CA 1
ATOM 628 C C . LEU A 1 78 ? 6.101 -9.312 11.883 1.00 98.00 78 LEU A C 1
ATOM 630 O O . LEU A 1 78 ? 5.491 -8.281 12.157 1.00 98.00 78 LEU A O 1
ATOM 634 N N . VAL A 1 79 ? 5.661 -10.525 12.227 1.00 96.94 79 VAL A N 1
ATOM 635 C CA . VAL A 1 79 ? 4.370 -10.783 12.898 1.00 96.94 79 VAL A CA 1
ATOM 636 C C . VAL A 1 79 ? 4.181 -9.912 14.143 1.00 96.94 79 VAL A C 1
ATOM 638 O O . VAL A 1 79 ? 3.165 -9.242 14.273 1.00 96.94 79 VAL A O 1
ATOM 641 N N . GLU A 1 80 ? 5.181 -9.840 15.027 1.00 97.88 80 GLU A N 1
ATOM 642 C CA . GLU A 1 80 ? 5.110 -9.010 16.242 1.00 97.88 80 GLU A CA 1
ATOM 643 C C . GLU A 1 80 ? 4.860 -7.532 15.913 1.00 97.88 80 GLU A C 1
ATOM 645 O O . GLU A 1 80 ? 4.067 -6.867 16.579 1.00 97.88 80 GLU A O 1
ATOM 650 N N . LYS A 1 81 ? 5.496 -7.024 14.847 1.00 97.94 81 LYS A N 1
ATOM 651 C CA . LYS A 1 81 ? 5.312 -5.635 14.437 1.00 97.94 81 LYS A CA 1
ATOM 652 C C . LYS A 1 81 ? 3.928 -5.408 13.841 1.00 97.94 81 LYS A C 1
ATOM 654 O O . LYS A 1 81 ? 3.338 -4.365 14.109 1.00 97.94 81 LYS A O 1
ATOM 659 N N . ARG A 1 82 ? 3.407 -6.354 13.053 1.00 97.00 82 ARG A N 1
ATOM 660 C CA . ARG A 1 82 ? 2.036 -6.277 12.529 1.00 97.00 82 ARG A CA 1
ATOM 661 C C . ARG A 1 82 ? 1.017 -6.236 13.656 1.00 97.00 82 ARG A C 1
ATOM 663 O O . ARG A 1 82 ? 0.192 -5.331 13.674 1.00 97.00 82 ARG A O 1
ATOM 670 N N . GLU A 1 83 ? 1.138 -7.139 14.623 1.00 98.00 83 GLU A N 1
ATOM 671 C CA . GLU A 1 83 ? 0.231 -7.216 15.769 1.00 98.00 83 GLU A CA 1
ATOM 672 C C . GLU A 1 83 ? 0.248 -5.936 16.613 1.00 98.00 83 GLU A C 1
ATOM 674 O O . GLU A 1 83 ? -0.809 -5.431 16.989 1.00 98.00 83 GLU A O 1
ATOM 679 N N . GLU A 1 84 ? 1.422 -5.338 16.842 1.00 98.19 84 GLU A N 1
ATOM 680 C CA . GLU A 1 84 ? 1.532 -4.024 17.492 1.00 98.19 84 GLU A CA 1
ATOM 681 C C . GLU A 1 84 ? 0.728 -2.948 16.737 1.00 98.19 84 GLU A C 1
ATOM 683 O O . GLU A 1 84 ? 0.021 -2.142 17.346 1.00 98.19 84 GLU A O 1
ATOM 688 N N . ILE A 1 85 ? 0.808 -2.933 15.403 1.00 98.38 85 ILE A N 1
ATOM 689 C CA . ILE A 1 85 ? 0.090 -1.956 14.576 1.00 98.38 85 ILE A CA 1
ATOM 690 C C . ILE A 1 85 ? -1.408 -2.251 14.506 1.00 98.38 85 ILE A C 1
ATOM 692 O O . ILE A 1 85 ? -2.201 -1.312 14.541 1.00 98.38 85 ILE A O 1
ATOM 696 N N . TYR A 1 86 ? -1.813 -3.518 14.450 1.00 98.00 86 TYR A N 1
ATOM 697 C CA . TYR A 1 86 ? -3.222 -3.903 14.509 1.00 98.00 86 TYR A CA 1
ATOM 698 C C . TYR A 1 86 ? -3.853 -3.444 15.823 1.00 98.00 86 TYR A C 1
ATOM 700 O O . TYR A 1 86 ? -4.877 -2.765 15.796 1.00 98.00 86 TYR A O 1
ATOM 708 N N . GLN A 1 87 ? -3.183 -3.671 16.954 1.00 98.25 87 GLN A N 1
ATOM 709 C CA . GLN A 1 87 ? -3.638 -3.174 18.254 1.00 98.25 87 GLN A CA 1
ATOM 710 C C . GLN A 1 87 ? -3.712 -1.644 18.302 1.00 98.25 87 GLN A C 1
ATOM 712 O O . GLN A 1 87 ? -4.676 -1.087 18.825 1.00 98.25 87 GLN A O 1
ATOM 717 N N . LEU A 1 88 ? -2.725 -0.941 17.735 1.00 98.25 88 LEU A N 1
ATOM 718 C CA . LEU A 1 88 ? -2.756 0.520 17.648 1.00 98.25 88 LEU A CA 1
ATOM 719 C C . LEU A 1 88 ? -3.966 1.016 16.840 1.00 98.25 88 LEU A C 1
ATOM 721 O O . LEU A 1 88 ? -4.594 2.009 17.213 1.00 98.25 88 LEU A O 1
ATOM 725 N N . ILE A 1 89 ? -4.297 0.337 15.743 1.00 97.50 89 ILE A N 1
ATOM 726 C CA . ILE A 1 89 ? -5.457 0.658 14.906 1.00 97.50 89 ILE A CA 1
ATOM 727 C C . ILE A 1 89 ? -6.759 0.412 15.670 1.00 97.50 89 ILE A C 1
ATOM 729 O O . ILE A 1 89 ? -7.611 1.294 15.704 1.00 97.50 89 ILE A O 1
ATOM 733 N N . GLU A 1 90 ? -6.885 -0.721 16.360 1.00 96.38 90 GLU A N 1
ATOM 734 C CA . GLU A 1 90 ? -8.059 -1.044 17.183 1.00 96.38 90 GLU A CA 1
ATOM 735 C C . GLU A 1 90 ? -8.296 -0.040 18.324 1.00 96.38 90 GLU A C 1
ATOM 737 O O . GLU A 1 90 ? -9.433 0.181 18.743 1.00 96.38 90 GLU A O 1
ATOM 742 N N . GLN A 1 91 ? -7.227 0.573 18.836 1.00 97.81 91 GLN A N 1
ATOM 743 C CA . GLN A 1 91 ? -7.262 1.470 19.994 1.00 97.81 91 GLN A CA 1
ATOM 744 C C . GLN A 1 91 ? -7.295 2.964 19.631 1.00 97.81 91 GLN A C 1
ATOM 746 O O . GLN A 1 91 ? -7.266 3.809 20.530 1.00 97.81 91 GLN A O 1
ATOM 751 N N . SER A 1 92 ? -7.347 3.322 18.346 1.00 97.75 92 SER A N 1
ATOM 752 C CA . SER A 1 92 ? -7.286 4.717 17.886 1.00 97.75 92 SER A CA 1
ATOM 753 C C . SER A 1 92 ? -8.267 5.006 16.746 1.00 97.75 92 SER A C 1
ATOM 755 O O . SER A 1 92 ? -9.067 4.164 16.355 1.00 97.75 92 SER A O 1
ATOM 757 N N . GLU A 1 93 ? -8.240 6.225 16.199 1.00 95.56 93 GLU A N 1
ATOM 758 C CA . GLU A 1 93 ? -8.993 6.559 14.985 1.00 95.56 93 GLU A CA 1
ATOM 759 C C . GLU A 1 93 ? -8.354 6.067 13.672 1.00 95.56 93 GLU A C 1
ATOM 761 O O . GLU A 1 93 ? -8.893 6.350 12.596 1.00 95.56 93 GLU A O 1
ATOM 766 N N . LEU A 1 94 ? -7.185 5.422 13.731 1.00 96.94 94 LEU A N 1
ATOM 767 C CA . LEU A 1 94 ? -6.521 4.869 12.553 1.00 96.94 94 LEU A CA 1
ATOM 768 C C . LEU A 1 94 ? -7.394 3.771 11.929 1.00 96.94 94 LEU A C 1
ATOM 770 O O . LEU A 1 94 ? -8.171 3.111 12.607 1.00 96.94 94 LEU A O 1
ATOM 774 N N . ASN A 1 95 ? -7.311 3.606 10.611 1.00 95.44 95 ASN A N 1
ATOM 775 C CA . ASN A 1 95 ? -8.185 2.678 9.879 1.00 95.44 95 ASN A CA 1
ATOM 776 C C . ASN A 1 95 ? -7.558 2.093 8.610 1.00 95.44 95 ASN A C 1
ATOM 778 O O . ASN A 1 95 ? -8.233 1.407 7.847 1.00 95.44 95 ASN A O 1
ATOM 782 N N . SER A 1 96 ? -6.290 2.399 8.339 1.00 96.81 96 SER A N 1
ATOM 783 C CA . SER A 1 96 ? -5.616 1.952 7.124 1.00 96.81 96 SER A CA 1
ATOM 784 C C . SER A 1 96 ? -4.142 1.675 7.365 1.00 96.81 96 SER A C 1
ATOM 786 O O . SER A 1 96 ? -3.521 2.242 8.266 1.00 96.81 96 SER A O 1
ATOM 788 N N . ILE A 1 97 ? -3.574 0.814 6.527 1.00 98.06 97 ILE A N 1
ATOM 789 C CA . ILE A 1 97 ? -2.135 0.574 6.480 1.00 98.06 97 ILE A CA 1
ATOM 790 C C . ILE A 1 97 ? -1.671 0.777 5.047 1.00 98.06 97 ILE A C 1
ATOM 792 O O . ILE A 1 97 ? -2.211 0.188 4.110 1.00 98.06 97 ILE A O 1
ATOM 796 N N . VAL A 1 98 ? -0.643 1.607 4.898 1.00 98.44 98 VAL A N 1
ATOM 797 C CA . VAL A 1 98 ? 0.138 1.727 3.673 1.00 98.44 98 VAL A CA 1
ATOM 798 C C . VAL A 1 98 ? 1.342 0.810 3.812 1.00 98.44 98 VAL A C 1
ATOM 800 O O . VAL A 1 98 ? 2.177 1.039 4.683 1.00 98.44 98 VAL A O 1
ATOM 803 N N . PHE A 1 99 ? 1.461 -0.200 2.961 1.00 98.25 99 PHE A N 1
ATOM 804 C CA . PHE A 1 99 ? 2.589 -1.128 3.000 1.00 98.25 99 PHE A CA 1
ATOM 805 C C . PHE A 1 99 ? 3.323 -1.159 1.665 1.00 98.25 99 PHE A C 1
ATOM 807 O O . PHE A 1 99 ? 2.716 -0.982 0.610 1.00 98.25 99 PHE A O 1
ATOM 814 N N . ASN A 1 100 ? 4.639 -1.365 1.687 1.00 98.06 100 ASN A N 1
ATOM 815 C CA . ASN A 1 100 ? 5.390 -1.553 0.448 1.00 98.06 100 ASN A CA 1
ATOM 816 C C . ASN A 1 100 ? 5.028 -2.889 -0.198 1.00 98.06 100 ASN A C 1
ATOM 818 O O . ASN A 1 100 ? 5.325 -3.941 0.358 1.00 98.06 100 ASN A O 1
ATOM 822 N N . ALA A 1 101 ? 4.452 -2.826 -1.396 1.00 97.69 101 ALA A N 1
ATOM 823 C CA . ALA A 1 101 ? 4.435 -3.940 -2.336 1.00 97.69 101 ALA A CA 1
ATOM 824 C C . ALA A 1 101 ? 5.698 -3.917 -3.209 1.00 97.69 101 ALA A C 1
ATOM 826 O O . ALA A 1 101 ? 6.292 -4.962 -3.447 1.00 97.69 101 ALA A O 1
ATOM 827 N N . LYS A 1 102 ? 6.144 -2.720 -3.629 1.00 97.50 102 LYS A N 1
ATOM 828 C CA . LYS A 1 102 ? 7.466 -2.499 -4.236 1.00 97.50 102 LYS A CA 1
ATOM 829 C C . LYS A 1 102 ? 8.140 -1.275 -3.628 1.00 97.50 102 LYS A C 1
ATOM 831 O O . LYS A 1 102 ? 7.558 -0.183 -3.641 1.00 97.50 102 LYS A O 1
ATOM 836 N N . ASP A 1 103 ? 9.351 -1.449 -3.111 1.00 96.31 103 ASP A N 1
ATOM 837 C CA . ASP A 1 103 ? 10.110 -0.380 -2.469 1.00 96.31 103 ASP A CA 1
ATOM 838 C C . ASP A 1 103 ? 10.842 0.530 -3.475 1.00 96.31 103 ASP A C 1
ATOM 840 O O . ASP A 1 103 ? 10.772 0.357 -4.696 1.00 96.31 103 ASP A O 1
ATOM 844 N N . ASP A 1 104 ? 11.516 1.556 -2.954 1.00 96.25 104 ASP A N 1
ATOM 845 C CA . ASP A 1 104 ? 12.282 2.521 -3.744 1.00 96.25 104 ASP A CA 1
ATOM 846 C C . ASP A 1 104 ? 13.718 2.082 -4.067 1.00 96.25 104 ASP A C 1
ATOM 848 O O . ASP A 1 104 ? 14.465 2.842 -4.687 1.00 96.25 104 ASP A O 1
ATOM 852 N N . SER A 1 105 ? 14.107 0.880 -3.647 1.00 96.00 105 SER A N 1
ATOM 853 C CA . SER A 1 105 ? 15.319 0.210 -4.116 1.00 96.00 105 SER A CA 1
ATOM 854 C C . SER A 1 105 ? 15.049 -0.584 -5.397 1.00 96.00 105 SER A C 1
ATOM 856 O O . SER A 1 105 ? 15.992 -0.908 -6.114 1.00 96.00 105 SER A O 1
ATOM 858 N N . GLY A 1 106 ? 13.776 -0.854 -5.711 1.00 96.38 106 GLY A N 1
ATOM 859 C CA . GLY A 1 106 ? 13.351 -1.571 -6.914 1.00 96.38 106 GLY A CA 1
ATOM 860 C C . GLY A 1 106 ? 12.849 -2.990 -6.656 1.00 96.38 106 GLY A C 1
ATOM 861 O O . GLY A 1 106 ? 12.530 -3.697 -7.606 1.00 96.38 106 GLY A O 1
ATOM 862 N N . PHE A 1 107 ? 12.755 -3.419 -5.395 1.00 97.94 107 PHE A N 1
ATOM 863 C CA . PHE A 1 107 ? 12.394 -4.796 -5.064 1.00 97.94 107 PHE A CA 1
ATOM 864 C C . PHE A 1 107 ? 10.916 -4.943 -4.700 1.00 97.94 107 PHE A C 1
ATOM 866 O O . PHE A 1 107 ? 10.333 -4.068 -4.056 1.00 97.94 107 PHE A O 1
ATOM 873 N N . ILE A 1 108 ? 10.323 -6.065 -5.112 1.00 97.94 108 ILE A N 1
ATOM 874 C CA . ILE A 1 108 ? 8.998 -6.520 -4.696 1.00 97.94 108 ILE A CA 1
ATOM 875 C C . ILE A 1 108 ? 9.128 -7.219 -3.343 1.00 97.94 108 ILE A C 1
ATOM 877 O O . ILE A 1 108 ? 9.918 -8.151 -3.175 1.00 97.94 108 ILE A O 1
ATOM 881 N N . ASP A 1 109 ? 8.360 -6.733 -2.374 1.00 97.62 109 ASP A N 1
ATOM 882 C CA . ASP A 1 109 ? 8.525 -7.072 -0.962 1.00 97.62 109 ASP A CA 1
ATOM 883 C C . ASP A 1 109 ? 7.745 -8.332 -0.540 1.00 97.62 109 ASP A C 1
ATOM 885 O O . ASP A 1 109 ? 8.053 -8.889 0.510 1.00 97.62 109 ASP A O 1
ATOM 889 N N . TYR A 1 110 ? 6.786 -8.804 -1.341 1.00 97.94 110 TYR A N 1
ATOM 890 C CA . TYR A 1 110 ? 5.968 -9.999 -1.075 1.00 97.94 110 TYR A CA 1
ATOM 891 C C . TYR A 1 110 ? 6.367 -11.191 -1.957 1.00 97.94 110 TYR A C 1
ATOM 893 O O . TYR A 1 110 ? 7.259 -11.072 -2.799 1.00 97.94 110 TYR A O 1
ATOM 901 N N . ASP A 1 111 ? 5.728 -12.333 -1.730 1.00 96.38 111 ASP A N 1
ATOM 902 C CA . ASP A 1 111 ? 5.784 -13.544 -2.551 1.00 96.38 111 ASP A CA 1
ATOM 903 C C . ASP A 1 111 ? 5.054 -13.362 -3.894 1.00 96.38 111 ASP A C 1
ATOM 905 O O . ASP A 1 111 ? 3.866 -13.618 -4.055 1.00 96.38 111 ASP A O 1
ATOM 909 N N . THR A 1 112 ? 5.773 -12.850 -4.888 1.00 96.56 112 THR A N 1
ATOM 910 C CA . THR A 1 112 ? 5.192 -12.453 -6.168 1.00 96.56 112 THR A CA 1
ATOM 911 C C . THR A 1 112 ? 5.335 -13.534 -7.230 1.00 96.56 112 THR A C 1
ATOM 913 O O . THR A 1 112 ? 6.421 -14.044 -7.475 1.00 96.56 112 THR A O 1
ATOM 916 N N . ASP A 1 113 ? 4.260 -13.779 -7.979 1.00 95.94 113 ASP A N 1
ATOM 917 C CA . ASP A 1 113 ? 4.283 -14.649 -9.165 1.00 95.94 113 ASP A CA 1
ATOM 918 C C . ASP A 1 113 ? 4.694 -13.898 -10.454 1.00 95.94 113 ASP A C 1
ATOM 920 O O . ASP A 1 113 ? 4.499 -14.368 -11.584 1.00 95.94 113 ASP A O 1
ATOM 924 N N . VAL A 1 114 ? 5.224 -12.674 -10.333 1.00 95.75 114 VAL A N 1
ATOM 925 C CA . VAL A 1 114 ? 5.659 -11.887 -11.493 1.00 95.75 114 VAL A CA 1
ATOM 926 C C . VAL A 1 114 ? 6.953 -12.471 -12.051 1.00 95.75 114 VAL A C 1
ATOM 928 O O . VAL A 1 114 ? 8.049 -12.164 -11.589 1.00 95.75 114 VAL A O 1
ATOM 931 N N . LYS A 1 115 ? 6.826 -13.239 -13.137 1.00 96.81 115 LYS A N 1
ATOM 932 C CA . LYS A 1 115 ? 7.942 -13.932 -13.804 1.00 96.81 115 LYS A CA 1
ATOM 933 C C . LYS A 1 115 ? 9.181 -13.061 -14.052 1.00 96.81 115 LYS A C 1
ATOM 935 O O . LYS A 1 115 ? 10.302 -13.507 -13.846 1.00 96.81 115 LYS A O 1
ATOM 940 N N . LEU A 1 116 ? 8.999 -11.813 -14.492 1.00 96.00 116 LEU A N 1
ATOM 941 C CA . LEU A 1 116 ? 10.128 -10.908 -14.735 1.00 96.00 116 LEU A CA 1
ATOM 942 C C . LEU A 1 116 ? 10.895 -10.591 -13.443 1.00 96.00 116 LEU A C 1
ATOM 944 O O . LEU A 1 116 ? 12.118 -10.500 -13.473 1.00 96.00 116 LEU A O 1
ATOM 948 N N . ALA A 1 117 ? 10.191 -10.429 -12.320 1.00 95.94 117 ALA A N 1
ATOM 949 C CA . ALA A 1 117 ? 10.814 -10.154 -11.032 1.00 95.94 117 ALA A CA 1
ATOM 950 C C . ALA A 1 117 ? 11.652 -11.348 -10.556 1.00 95.94 117 ALA A C 1
ATOM 952 O O . ALA A 1 117 ? 12.769 -11.147 -10.082 1.00 95.94 117 ALA A O 1
ATOM 953 N N . GLU A 1 118 ? 11.165 -12.575 -10.763 1.00 95.19 118 GLU A N 1
ATOM 954 C CA . GLU A 1 118 ? 11.934 -13.797 -10.504 1.00 95.19 118 GLU A CA 1
ATOM 955 C C . GLU A 1 118 ? 13.186 -13.877 -11.394 1.00 95.19 118 GLU A C 1
ATOM 957 O O . GLU A 1 118 ? 14.288 -14.117 -10.901 1.00 95.19 118 GLU A O 1
ATOM 9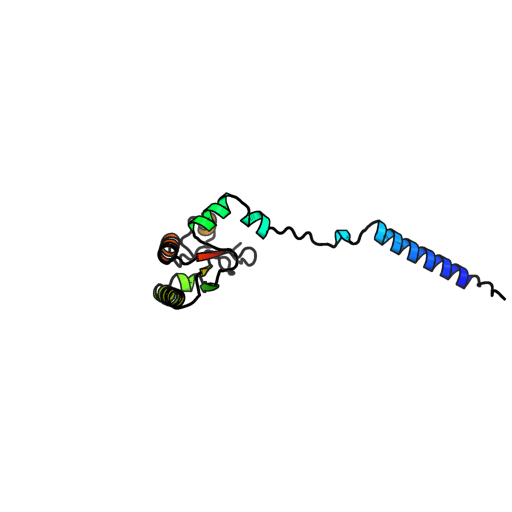62 N N . GLU A 1 119 ? 13.036 -13.629 -12.701 1.00 96.50 119 GLU A N 1
ATOM 963 C CA . GLU A 1 119 ? 14.120 -13.715 -13.692 1.00 96.50 119 GLU A CA 1
ATOM 964 C C . GLU A 1 119 ? 15.282 -12.758 -13.394 1.00 96.50 119 GLU A C 1
ATOM 966 O O . GLU A 1 119 ? 16.442 -13.108 -1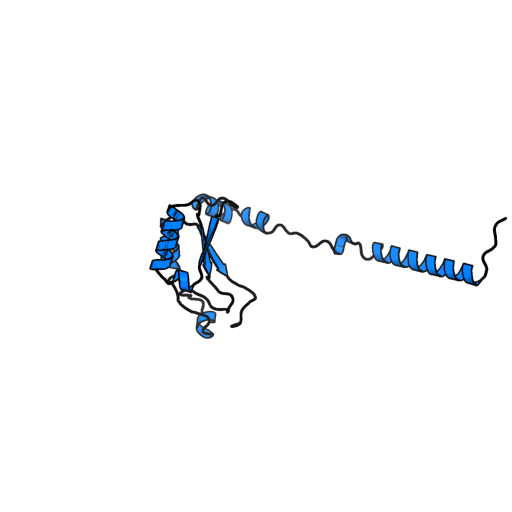3.623 1.00 96.50 119 GLU A O 1
ATOM 971 N N . ILE A 1 120 ? 14.986 -11.562 -12.877 1.00 96.69 120 ILE A N 1
ATOM 972 C CA . ILE A 1 120 ? 15.994 -10.535 -12.570 1.00 96.69 120 ILE A CA 1
ATOM 973 C C . ILE A 1 120 ? 16.396 -10.502 -11.086 1.00 96.69 120 ILE A C 1
ATOM 975 O O . ILE A 1 120 ? 17.252 -9.707 -10.702 1.00 96.69 120 ILE A O 1
ATOM 979 N N . GLY A 1 121 ? 15.792 -11.346 -10.241 1.00 95.88 121 GLY A N 1
ATOM 980 C CA . GLY A 1 121 ? 16.054 -11.382 -8.799 1.00 95.88 121 GLY A CA 1
ATOM 981 C C . GLY A 1 121 ? 15.536 -10.159 -8.030 1.00 95.88 121 GLY A C 1
ATOM 982 O O . GLY A 1 121 ? 16.112 -9.793 -7.005 1.00 95.88 121 GLY A O 1
ATOM 983 N N . ALA A 1 122 ? 14.464 -9.522 -8.510 1.00 97.12 122 ALA A N 1
ATOM 984 C CA . ALA A 1 122 ? 13.839 -8.340 -7.907 1.00 97.12 122 ALA A CA 1
ATOM 985 C C . ALA A 1 122 ? 12.872 -8.662 -6.755 1.00 97.12 122 ALA A C 1
ATOM 987 O O . ALA A 1 122 ? 12.104 -7.799 -6.347 1.00 97.12 122 ALA A O 1
ATOM 988 N N . GLU A 1 123 ? 12.883 -9.875 -6.216 1.00 96.00 123 GLU A N 1
ATOM 989 C CA . GLU A 1 123 ? 11.934 -10.321 -5.196 1.00 96.00 123 GLU A CA 1
ATOM 990 C C . GLU A 1 123 ? 12.611 -10.513 -3.827 1.00 96.00 123 GLU A C 1
ATOM 992 O O . GLU A 1 123 ? 13.748 -10.991 -3.745 1.00 96.00 123 GLU A O 1
ATOM 997 N N . LYS A 1 124 ? 11.919 -10.141 -2.738 1.00 95.50 124 LYS A N 1
ATOM 998 C CA . LYS A 1 124 ? 12.389 -10.327 -1.352 1.00 95.50 124 LYS A CA 1
ATOM 999 C C . LYS A 1 124 ? 11.601 -11.339 -0.527 1.00 95.50 124 LYS A C 1
ATOM 1001 O O . LYS A 1 124 ? 12.200 -11.897 0.390 1.00 95.50 124 LYS A O 1
ATOM 1006 N N . LYS A 1 125 ? 10.321 -11.587 -0.831 1.00 95.44 125 LYS A N 1
ATOM 1007 C CA . LYS A 1 125 ? 9.454 -12.516 -0.077 1.00 95.44 125 LYS A CA 1
ATOM 1008 C C . LYS A 1 125 ? 9.421 -12.242 1.435 1.00 95.44 125 LYS A C 1
ATOM 1010 O O . LYS A 1 125 ? 9.572 -13.161 2.237 1.00 95.44 125 LYS A O 1
ATOM 1015 N N . TYR A 1 126 ? 9.290 -10.984 1.854 1.00 97.56 126 TYR A N 1
ATOM 1016 C CA . TYR A 1 126 ? 9.226 -10.654 3.281 1.00 97.56 126 TYR A CA 1
ATOM 1017 C C . TYR A 1 126 ? 7.931 -11.140 3.945 1.00 97.56 126 TYR A C 1
ATOM 1019 O O . TYR A 1 126 ? 7.954 -11.427 5.139 1.00 97.56 126 TYR A O 1
ATOM 1027 N N . TYR A 1 127 ? 6.823 -11.215 3.207 1.00 97.62 127 TYR A N 1
ATOM 1028 C CA . TYR A 1 127 ? 5.518 -11.657 3.703 1.00 97.62 127 TYR A CA 1
ATOM 1029 C C . TYR A 1 127 ? 4.708 -12.342 2.593 1.00 97.62 127 TYR A C 1
ATOM 1031 O O . TYR A 1 127 ? 4.979 -12.105 1.415 1.00 97.62 127 TYR A O 1
ATOM 1039 N N . ASP A 1 128 ? 3.731 -13.156 3.000 1.00 97.75 128 ASP A N 1
ATOM 1040 C CA . ASP A 1 128 ? 2.688 -13.731 2.141 1.00 97.75 128 ASP A CA 1
ATOM 1041 C C . ASP A 1 128 ? 1.591 -12.681 1.917 1.00 97.75 128 ASP A C 1
ATOM 1043 O O . ASP A 1 128 ? 0.981 -12.194 2.874 1.00 97.75 128 ASP A O 1
ATOM 1047 N N . LEU A 1 129 ? 1.386 -12.246 0.675 1.00 97.44 129 LEU A N 1
ATOM 1048 C CA . LEU A 1 129 ? 0.449 -11.160 0.385 1.00 97.44 129 LEU A CA 1
ATOM 1049 C C . LEU A 1 129 ? -1.000 -11.544 0.713 1.00 97.44 129 LEU A C 1
ATOM 1051 O O . LEU A 1 129 ? -1.737 -10.707 1.239 1.00 97.44 129 LEU A O 1
ATOM 1055 N N . ASP A 1 130 ? -1.407 -12.776 0.419 1.00 97.44 130 ASP A N 1
ATOM 1056 C CA . ASP A 1 130 ? -2.784 -13.230 0.611 1.00 97.44 130 ASP A CA 1
ATOM 1057 C C . ASP A 1 130 ? -3.118 -13.366 2.104 1.00 97.44 130 ASP A C 1
ATOM 1059 O O . ASP A 1 130 ? -4.197 -12.946 2.535 1.00 97.44 130 ASP A O 1
ATOM 1063 N N . GLU A 1 131 ? -2.178 -13.871 2.909 1.00 97.50 131 GLU A N 1
ATOM 1064 C CA . GLU A 1 131 ? -2.290 -13.931 4.370 1.00 97.50 131 GLU A CA 1
ATOM 1065 C C . GLU A 1 131 ? -2.495 -12.529 4.959 1.00 97.50 131 GLU A C 1
ATOM 1067 O O . GLU A 1 131 ? -3.458 -12.292 5.692 1.00 97.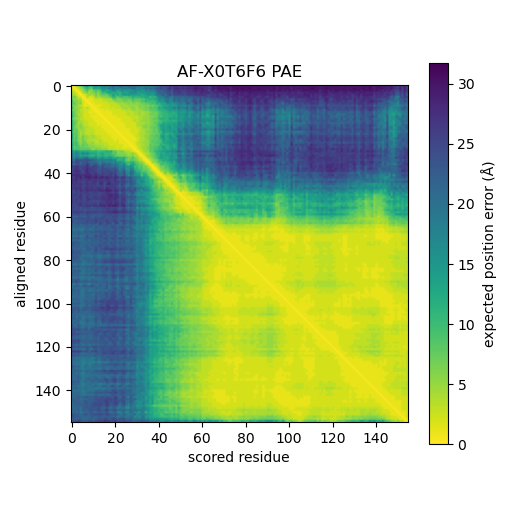50 131 GLU A O 1
ATOM 1072 N N . ILE A 1 132 ? -1.643 -11.568 4.584 1.00 96.75 132 ILE A N 1
ATOM 1073 C CA . ILE A 1 132 ? -1.722 -10.191 5.090 1.00 96.75 132 ILE A CA 1
ATOM 1074 C C . ILE A 1 132 ? -3.036 -9.515 4.703 1.00 96.75 132 ILE A C 1
ATOM 1076 O O . ILE A 1 132 ? -3.653 -8.832 5.526 1.00 96.75 132 ILE A O 1
ATOM 1080 N N . LEU A 1 133 ? -3.471 -9.671 3.452 1.00 96.81 133 LEU A N 1
ATOM 1081 C CA . LEU A 1 133 ? -4.729 -9.082 3.002 1.00 96.81 133 LEU A CA 1
ATOM 1082 C C . LEU A 1 133 ? -5.919 -9.685 3.755 1.00 96.81 133 LEU A C 1
ATOM 1084 O O . LEU A 1 133 ? -6.817 -8.941 4.149 1.00 96.81 133 LEU A O 1
ATOM 1088 N N . ALA A 1 134 ? -5.902 -10.993 4.027 1.00 96.81 134 ALA A N 1
ATOM 1089 C CA . ALA A 1 134 ? -6.932 -11.649 4.824 1.00 96.81 134 ALA A CA 1
ATOM 1090 C C . ALA A 1 134 ? -6.951 -11.155 6.284 1.00 96.81 134 ALA A C 1
ATOM 1092 O O . ALA A 1 134 ? -8.025 -10.826 6.795 1.00 96.81 134 ALA A O 1
ATOM 1093 N N . GLU A 1 135 ? -5.787 -11.041 6.938 1.00 96.56 135 GLU A N 1
ATOM 1094 C CA . GLU A 1 135 ? -5.655 -10.510 8.307 1.00 96.56 135 GLU A CA 1
ATOM 1095 C C . GLU A 1 135 ? -6.263 -9.100 8.424 1.00 96.56 135 GLU A C 1
ATOM 1097 O O . GLU A 1 135 ? -7.033 -8.807 9.350 1.00 96.56 135 GLU A O 1
ATOM 1102 N N . MET A 1 136 ? -5.927 -8.225 7.470 1.00 95.94 136 MET A N 1
ATOM 1103 C CA . MET A 1 136 ? -6.403 -6.843 7.418 1.00 95.94 136 MET A CA 1
ATOM 1104 C C . MET A 1 136 ? -7.899 -6.752 7.114 1.00 95.94 136 MET A C 1
ATOM 1106 O O . MET A 1 136 ? -8.603 -5.965 7.752 1.00 95.94 136 MET A O 1
ATOM 1110 N N . ASP A 1 137 ? -8.393 -7.571 6.186 1.00 93.69 137 ASP A N 1
ATOM 1111 C CA . ASP A 1 137 ? -9.805 -7.623 5.814 1.00 93.69 137 ASP A CA 1
ATOM 1112 C C . ASP A 1 137 ? -10.685 -8.077 6.983 1.00 93.69 137 ASP A C 1
ATOM 1114 O O . ASP A 1 137 ? -11.724 -7.465 7.244 1.00 93.69 137 ASP A O 1
ATOM 1118 N N . GLU A 1 138 ? -10.249 -9.092 7.734 1.00 94.56 138 GLU A N 1
ATOM 1119 C CA . GLU A 1 138 ? -10.942 -9.572 8.935 1.00 94.56 138 GLU A CA 1
ATOM 1120 C C . GLU A 1 138 ? -11.081 -8.468 9.996 1.00 94.56 138 GLU A C 1
ATOM 1122 O O . GLU A 1 138 ? -12.114 -8.353 10.659 1.00 94.56 138 GLU A O 1
ATOM 1127 N N . ARG A 1 139 ? -10.061 -7.611 10.117 1.00 94.06 139 ARG A N 1
ATOM 1128 C CA . ARG A 1 139 ? -10.017 -6.487 11.068 1.00 94.06 139 ARG A CA 1
ATOM 1129 C C . ARG A 1 139 ? -10.660 -5.207 10.530 1.00 94.06 139 ARG A C 1
ATOM 1131 O O . ARG A 1 139 ? -10.728 -4.209 11.243 1.00 94.06 139 ARG A O 1
ATOM 1138 N N . GLY A 1 140 ? -11.138 -5.204 9.283 1.00 92.00 140 GLY A N 1
ATOM 1139 C CA . GLY A 1 140 ? -11.698 -4.014 8.640 1.00 92.00 140 GLY A CA 1
ATOM 1140 C C . GLY A 1 140 ? -10.670 -2.901 8.403 1.00 92.00 140 GLY A C 1
ATOM 1141 O O . GLY A 1 140 ? -11.038 -1.726 8.348 1.00 92.00 140 GLY A O 1
ATOM 11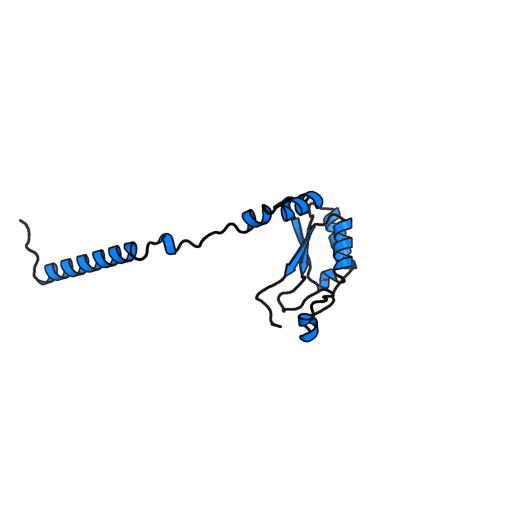42 N N . ILE A 1 141 ? -9.390 -3.257 8.278 1.00 95.12 141 ILE A N 1
ATOM 1143 C CA . ILE A 1 141 ? -8.292 -2.324 8.029 1.00 95.12 141 ILE A CA 1
ATOM 1144 C C . ILE A 1 141 ? -8.174 -2.102 6.524 1.00 95.12 141 ILE A C 1
ATOM 1146 O O . ILE A 1 141 ? -7.970 -3.035 5.754 1.00 95.12 141 ILE A O 1
ATOM 1150 N N . TYR A 1 142 ? -8.244 -0.848 6.083 1.00 95.19 142 TYR A N 1
ATOM 1151 C CA . TYR A 1 142 ? -8.105 -0.531 4.668 1.00 95.19 142 TYR A CA 1
ATOM 1152 C C . TYR A 1 142 ? -6.645 -0.647 4.200 1.00 95.19 142 TYR A C 1
ATOM 1154 O O . TYR A 1 142 ? -5.774 0.132 4.598 1.00 95.19 142 TYR A O 1
ATOM 1162 N N . SER A 1 143 ? -6.383 -1.626 3.336 1.00 95.62 143 SER A N 1
ATOM 1163 C CA . SER A 1 143 ? -5.064 -1.933 2.786 1.00 95.62 143 SER A CA 1
ATOM 1164 C C . SER A 1 143 ? -4.693 -1.047 1.597 1.00 95.62 143 SER A C 1
ATOM 1166 O O . SER A 1 143 ? -5.426 -0.988 0.608 1.00 95.62 143 SER A O 1
ATOM 1168 N N . ILE A 1 144 ? -3.527 -0.400 1.655 1.00 96.31 144 ILE A N 1
ATOM 1169 C CA . ILE A 1 144 ? -3.000 0.457 0.587 1.00 96.31 144 ILE A CA 1
ATOM 1170 C C . ILE A 1 144 ? -1.613 -0.052 0.174 1.00 96.31 144 ILE A C 1
ATOM 1172 O O . ILE A 1 144 ? -0.611 0.212 0.840 1.00 96.31 144 ILE A O 1
ATOM 1176 N N . ALA A 1 145 ? -1.546 -0.758 -0.954 1.00 97.31 145 ALA A N 1
ATOM 1177 C CA . ALA A 1 145 ? -0.286 -1.231 -1.519 1.00 97.31 145 ALA A CA 1
ATOM 1178 C C . ALA A 1 145 ? 0.487 -0.074 -2.174 1.00 97.31 145 ALA A C 1
ATOM 1180 O O . ALA A 1 145 ? 0.052 0.517 -3.166 1.00 97.31 145 ALA A O 1
ATOM 1181 N N . ARG A 1 146 ? 1.659 0.255 -1.629 1.00 98.12 146 ARG A N 1
ATOM 1182 C CA . ARG A 1 146 ? 2.588 1.240 -2.188 1.00 98.12 146 ARG A CA 1
ATOM 1183 C C . ARG A 1 146 ? 3.500 0.571 -3.214 1.00 98.12 146 ARG A C 1
ATOM 1185 O O . ARG A 1 146 ? 4.224 -0.371 -2.894 1.00 98.12 146 ARG A O 1
ATOM 1192 N N . VAL A 1 147 ? 3.509 1.123 -4.425 1.00 97.44 147 VAL A N 1
ATOM 1193 C CA . VAL A 1 147 ? 4.380 0.704 -5.531 1.00 97.44 147 VAL A CA 1
ATOM 1194 C C . VAL A 1 147 ? 5.178 1.911 -6.009 1.00 97.44 147 VAL A C 1
ATOM 1196 O O . VAL A 1 147 ? 4.614 2.884 -6.508 1.00 97.44 147 VAL A O 1
ATOM 1199 N N . VAL A 1 148 ? 6.500 1.873 -5.849 1.00 97.06 148 VAL A N 1
ATOM 1200 C CA . VAL A 1 148 ? 7.380 2.922 -6.384 1.00 97.06 148 VAL A CA 1
ATOM 1201 C C . VAL A 1 148 ? 7.639 2.676 -7.862 1.00 97.06 148 VAL A C 1
ATOM 1203 O O . VAL A 1 148 ? 8.081 1.599 -8.227 1.00 97.06 148 VAL A O 1
ATOM 1206 N N . VAL A 1 149 ? 7.401 3.670 -8.717 1.00 95.50 149 VAL A N 1
ATOM 1207 C CA . VAL A 1 149 ? 7.489 3.474 -10.175 1.00 95.50 149 VAL A CA 1
ATOM 1208 C C . VAL A 1 149 ? 8.892 3.766 -10.719 1.00 95.50 149 VAL A C 1
ATOM 1210 O O . VAL A 1 149 ? 9.521 2.872 -11.263 1.00 95.50 149 VAL A O 1
ATOM 1213 N N . PHE A 1 150 ? 9.399 4.996 -10.566 1.00 96.12 150 PHE A N 1
ATOM 1214 C CA . PHE A 1 150 ? 10.613 5.443 -11.280 1.00 96.12 150 PHE A CA 1
ATOM 1215 C C . PHE A 1 150 ? 11.902 5.442 -10.458 1.00 96.12 150 PHE A C 1
ATOM 1217 O O . PHE A 1 150 ? 12.988 5.470 -11.027 1.00 96.12 150 PHE A O 1
ATOM 1224 N N . LYS A 1 151 ? 11.809 5.463 -9.124 1.00 95.38 151 LYS A N 1
ATOM 1225 C CA . LYS A 1 151 ? 12.983 5.282 -8.266 1.00 95.38 151 LYS A CA 1
ATOM 1226 C C . LYS A 1 151 ? 13.185 3.778 -8.099 1.00 95.38 151 LYS A C 1
ATOM 1228 O O . LYS A 1 151 ? 12.693 3.187 -7.145 1.00 95.38 151 LYS A O 1
ATOM 1233 N N . ASP A 1 152 ? 13.814 3.190 -9.104 1.00 96.25 152 ASP A N 1
ATOM 1234 C CA . ASP A 1 152 ? 14.089 1.766 -9.231 1.00 96.25 152 ASP A CA 1
ATOM 1235 C C . ASP A 1 152 ? 15.558 1.621 -9.640 1.00 96.25 152 ASP A C 1
ATOM 1237 O O . ASP A 1 152 ? 16.020 2.323 -10.535 1.00 96.25 152 ASP A O 1
ATOM 1241 N N . SER A 1 153 ? 16.331 0.826 -8.898 1.00 95.31 153 SER A N 1
ATOM 1242 C CA . SER A 1 153 ? 17.747 0.568 -9.211 1.00 95.31 153 SER A CA 1
ATOM 1243 C C . SER A 1 153 ? 17.969 -0.829 -9.793 1.00 95.31 153 SER A C 1
ATOM 1245 O O . SER A 1 153 ? 19.112 -1.195 -10.067 1.00 95.31 153 SER A O 1
ATOM 1247 N N . VAL A 1 154 ? 16.896 -1.607 -9.948 1.00 93.12 154 VAL A N 1
ATOM 1248 C CA . VAL A 1 154 ? 16.899 -2.952 -10.523 1.00 93.12 154 VAL A CA 1
ATOM 1249 C C . VAL A 1 154 ? 16.549 -2.902 -12.014 1.00 93.12 154 VAL A C 1
ATOM 1251 O O . VAL A 1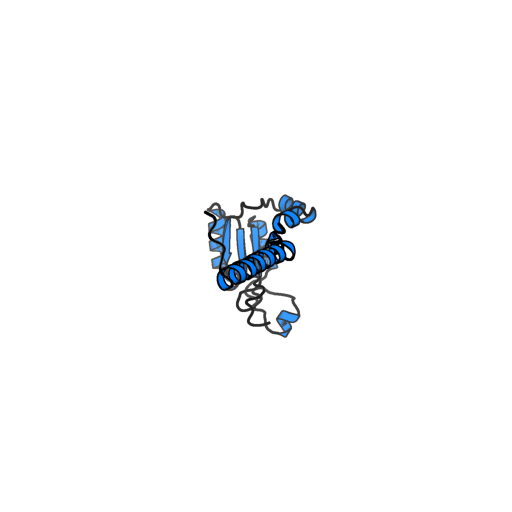 154 ? 17.171 -3.627 -12.793 1.00 93.12 154 VAL A O 1
ATOM 1254 N N . LEU A 1 155 ? 15.598 -2.042 -12.405 1.00 85.56 155 LEU A N 1
ATOM 1255 C CA . LEU A 1 155 ? 15.105 -1.860 -13.781 1.00 85.56 155 LEU A CA 1
ATOM 1256 C C . LEU A 1 155 ? 15.359 -0.459 -14.351 1.00 85.56 155 LEU A C 1
ATOM 1258 O O . LEU A 1 155 ? 15.249 0.531 -13.596 1.00 85.56 155 LE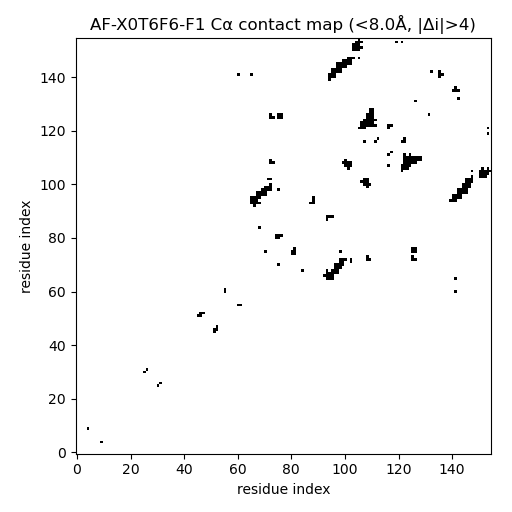U A O 1
#

pLDDT: mean 88.43, std 12.49, range [49.94, 98.44]

Radius of gyration: 29.54 Å; Cα contacts (8 Å, |Δi|>4): 162; chains: 1; bounding box: 37×89×58 Å

Organism: NCBI:txid412755

Sequence (155 aa):
MKKDLNKAEKSLVRIVKFLLAFVLIFFILYPVNILSAQEEDCLSNFIYLPQIQQILKERKIIPGTQKGVYLTGYSMGLVEKREEIYQLIEQSELNSIVFNAKDDSGFIDYDTDVKLAEEIGAEKKYYDLDEILAEMDERGIYSIARVVVFKDSVL